Protein AF-A0A732X7U6-F1 (afdb_monomer)

Sequence (56 aa):
MRIELVISRTKQLPEGAVPALEKELITRLQNQYENCNLTIRRGSQDGLSIVGAADG

Mean predicted aligned error: 3.33 Å

InterPro domains:
  IPR010391 DNA damage-inducible protein DinI-like [PF06183] (14-55)
  IPR010391 DNA damage-inducible protein DinI-like [PTHR36572] (1-55)
  IP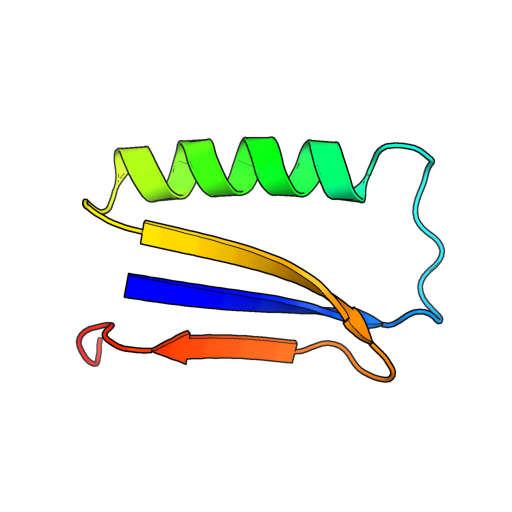R036687 DinI-like superfamily [G3DSA:3.30.910.10] (1-56)
  IPR036687 DinI-like superfamily [SSF54857] (1-55)

Nearest PDB structures (foldseek):
  7ywa-assembly1_A  TM=9.272E-01  e=3.508E-05  Escherichia coli
  3j9m-assembly1_k  TM=5.351E-01  e=8.962E-01  Homo sapiens
  9bwt-assembly1_B  TM=8.046E-01  e=6.113E+00  Homo sapiens
  9g6k-assembly1_UE  TM=4.050E-01  e=4.339E+00  Toxoplasma gondii
  8bhd-assembly3_A  TM=2.807E-01  e=3.783E+00  Plasmodium berghei ANKA

Structure (mmCIF, N/CA/C/O backbone):
data_AF-A0A732X7U6-F1
#
_entry.id   AF-A0A732X7U6-F1
#
loop_
_atom_site.group_PDB
_atom_site.id
_atom_site.type_symbol
_atom_site.label_atom_id
_atom_site.label_alt_id
_atom_site.label_comp_id
_atom_site.label_asym_id
_atom_site.label_entity_id
_atom_site.label_seq_id
_atom_site.pdbx_PDB_ins_code
_atom_site.Cartn_x
_atom_site.Cartn_y
_atom_site.Cartn_z
_atom_site.occupancy
_atom_site.B_iso_or_equiv
_atom_site.auth_seq_id
_atom_site.auth_comp_id
_atom_site.auth_asym_id
_atom_site.auth_atom_id
_atom_site.pdbx_PDB_model_num
ATOM 1 N N . MET A 1 1 ? -7.832 -1.405 10.680 1.00 91.81 1 MET A N 1
ATOM 2 C CA . MET A 1 1 ? -7.874 -2.070 9.354 1.00 91.81 1 MET A CA 1
ATOM 3 C C . MET A 1 1 ? -6.475 -2.093 8.747 1.00 91.81 1 MET A C 1
ATOM 5 O O . MET A 1 1 ? -5.787 -1.078 8.820 1.00 91.81 1 MET A O 1
ATOM 9 N N . ARG A 1 2 ? -6.025 -3.222 8.187 1.00 93.88 2 ARG A N 1
ATOM 10 C CA . ARG A 1 2 ? -4.720 -3.320 7.503 1.00 93.88 2 ARG A CA 1
ATOM 11 C C . ARG A 1 2 ? -4.935 -3.327 5.997 1.00 93.88 2 ARG A C 1
ATOM 13 O O . ARG A 1 2 ? -5.747 -4.106 5.511 1.00 93.88 2 ARG A O 1
ATOM 20 N N . ILE A 1 3 ? -4.203 -2.480 5.285 1.00 95.88 3 ILE A N 1
ATOM 21 C CA . ILE A 1 3 ? -4.302 -2.296 3.840 1.00 95.88 3 ILE A CA 1
ATOM 22 C C . ILE A 1 3 ? -2.915 -2.493 3.241 1.00 95.88 3 ILE A C 1
ATOM 24 O O . ILE A 1 3 ? -1.964 -1.799 3.600 1.00 95.88 3 ILE A O 1
ATOM 28 N N . GLU A 1 4 ? -2.806 -3.420 2.300 1.00 97.19 4 GLU A N 1
ATOM 29 C CA . GLU A 1 4 ? -1.592 -3.652 1.528 1.00 97.19 4 GLU A CA 1
ATOM 30 C C . GLU A 1 4 ? -1.850 -3.351 0.056 1.00 97.19 4 GLU A C 1
ATOM 32 O O . GLU A 1 4 ? -2.690 -3.986 -0.586 1.00 97.19 4 GLU A O 1
ATOM 37 N N . LEU A 1 5 ? -1.091 -2.399 -0.480 1.00 98.06 5 LEU A N 1
ATOM 38 C CA . LEU A 1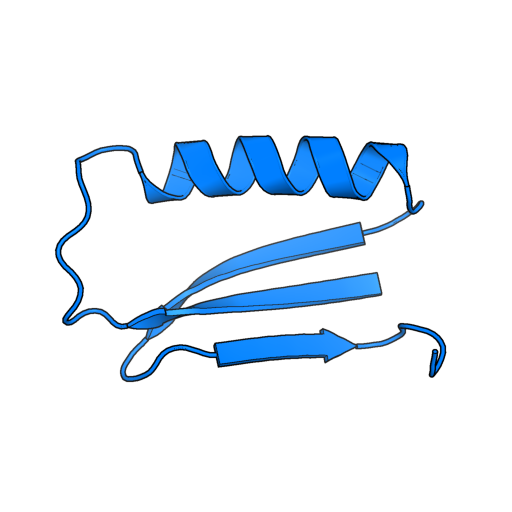 5 ? -1.077 -2.053 -1.892 1.00 98.06 5 LEU A CA 1
ATOM 39 C C . LEU A 1 5 ? 0.244 -2.509 -2.512 1.00 98.06 5 LEU A C 1
ATOM 41 O O . LEU A 1 5 ? 1.335 -2.106 -2.097 1.00 98.06 5 LEU A O 1
ATOM 45 N N . VAL A 1 6 ? 0.149 -3.334 -3.546 1.00 98.31 6 VAL A N 1
ATOM 46 C CA . VAL A 1 6 ? 1.289 -3.752 -4.356 1.00 98.31 6 VAL A CA 1
ATOM 47 C C . VAL A 1 6 ? 1.185 -3.070 -5.707 1.00 98.31 6 VAL A C 1
ATOM 49 O O . VAL A 1 6 ? 0.175 -3.193 -6.393 1.00 98.31 6 VAL A O 1
ATOM 52 N N . ILE A 1 7 ? 2.243 -2.365 -6.097 1.00 98.19 7 ILE A N 1
ATOM 53 C CA . ILE A 1 7 ? 2.372 -1.785 -7.434 1.00 98.19 7 ILE A CA 1
ATOM 54 C C . ILE A 1 7 ? 3.390 -2.617 -8.201 1.00 98.19 7 ILE A C 1
ATOM 56 O O . ILE A 1 7 ? 4.510 -2.834 -7.721 1.00 98.19 7 ILE A O 1
ATOM 60 N N . SER A 1 8 ? 3.024 -3.078 -9.395 1.00 98.06 8 SER A N 1
ATOM 61 C CA . SER A 1 8 ? 3.944 -3.846 -10.226 1.00 98.06 8 SER A CA 1
ATOM 62 C C . SER A 1 8 ? 5.211 -3.042 -10.535 1.00 98.06 8 SER A C 1
ATOM 64 O O . SER A 1 8 ? 5.167 -1.858 -10.881 1.00 98.06 8 SER A O 1
ATOM 66 N N . ARG A 1 9 ? 6.365 -3.707 -10.434 1.00 96.75 9 ARG A N 1
ATOM 67 C CA . ARG A 1 9 ? 7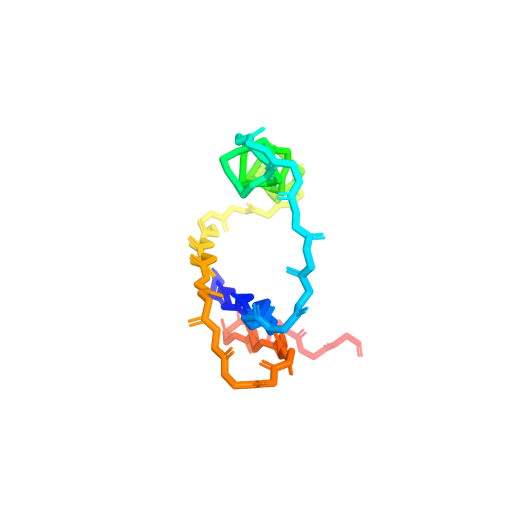.681 -3.144 -10.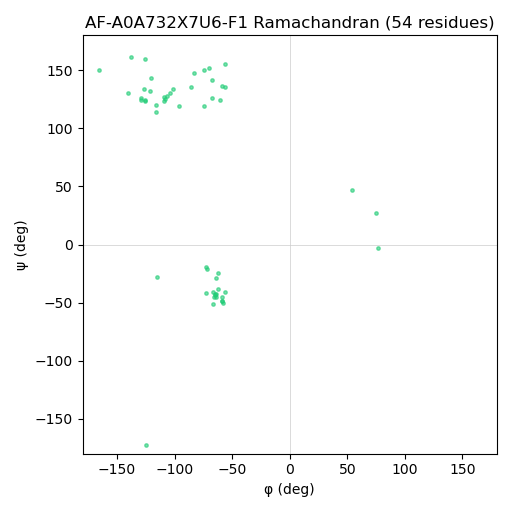761 1.00 96.75 9 ARG A CA 1
ATOM 68 C C . ARG A 1 9 ? 7.801 -2.740 -12.228 1.00 96.75 9 ARG A C 1
ATOM 70 O O . ARG A 1 9 ? 8.602 -1.857 -12.509 1.00 96.75 9 ARG A O 1
ATOM 77 N N . THR A 1 10 ? 7.011 -3.338 -13.122 1.00 97.19 10 THR A N 1
ATOM 78 C CA . THR A 1 10 ? 7.033 -3.041 -14.564 1.00 97.19 10 THR A CA 1
ATOM 79 C C . THR A 1 10 ? 6.427 -1.678 -14.897 1.00 97.19 10 THR A C 1
ATOM 81 O O . THR A 1 10 ? 6.741 -1.109 -15.939 1.00 97.19 10 THR A O 1
ATOM 84 N N . LYS A 1 11 ? 5.597 -1.115 -14.009 1.00 96.62 11 LYS A N 1
ATOM 85 C CA . LYS A 1 11 ? 5.026 0.221 -14.192 1.00 96.62 11 LYS A CA 1
ATOM 86 C C . LYS A 1 11 ? 6.077 1.285 -13.927 1.00 96.62 11 LYS A C 1
ATOM 88 O O . LYS A 1 11 ? 6.568 1.401 -12.800 1.00 96.62 11 LYS A O 1
ATOM 93 N N . GLN A 1 12 ? 6.372 2.095 -14.936 1.00 96.75 12 GLN A N 1
ATOM 94 C CA . GLN A 1 12 ? 7.185 3.287 -14.744 1.00 96.75 12 GLN A CA 1
ATOM 95 C C . GLN A 1 12 ? 6.407 4.295 -13.902 1.00 96.75 12 GLN A C 1
ATOM 97 O O . GLN A 1 12 ? 5.266 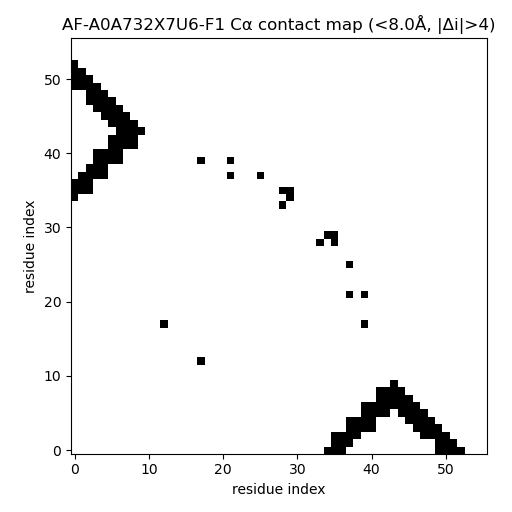4.628 -14.214 1.00 96.75 12 GLN A O 1
ATOM 102 N N . LEU A 1 13 ? 7.023 4.740 -12.812 1.00 96.38 13 LEU A N 1
ATOM 103 C CA . LEU A 1 13 ? 6.494 5.797 -11.970 1.00 96.38 13 LEU A CA 1
ATOM 104 C C . LEU A 1 13 ? 7.498 6.946 -11.930 1.00 96.38 13 LEU A C 1
ATOM 106 O O . LEU A 1 13 ? 8.701 6.676 -11.883 1.00 96.38 13 LEU A O 1
ATOM 110 N N . PRO A 1 14 ? 7.020 8.199 -11.899 1.00 97.12 14 PRO A N 1
ATOM 111 C CA . PRO A 1 14 ? 7.871 9.336 -11.600 1.00 97.12 14 PRO A CA 1
ATOM 112 C C . PRO A 1 14 ? 8.583 9.170 -10.257 1.00 97.12 14 PRO A C 1
ATOM 114 O O . PRO A 1 14 ? 8.091 8.496 -9.341 1.00 97.12 14 PRO A O 1
ATOM 117 N N . GLU A 1 15 ? 9.722 9.840 -10.123 1.00 95.81 15 GLU A N 1
ATOM 118 C CA . GLU A 1 15 ? 10.390 9.972 -8.836 1.00 95.81 15 GLU A CA 1
ATOM 119 C C . GLU A 1 15 ? 9.432 10.592 -7.807 1.00 95.81 15 GLU A C 1
ATOM 121 O O . GLU A 1 15 ? 8.665 11.506 -8.108 1.00 95.81 15 GLU A O 1
ATOM 126 N N . GLY A 1 16 ? 9.408 10.034 -6.596 1.00 95.81 16 GLY A N 1
ATOM 127 C CA . GLY A 1 16 ? 8.521 10.500 -5.527 1.00 95.81 16 GLY A CA 1
ATOM 128 C C . GLY A 1 16 ? 7.048 10.087 -5.651 1.00 95.81 16 GLY A C 1
ATOM 129 O O . GLY A 1 16 ? 6.286 10.333 -4.718 1.00 95.81 16 GLY A O 1
ATOM 130 N N . ALA A 1 17 ? 6.629 9.398 -6.720 1.00 96.75 17 ALA A N 1
ATOM 131 C CA . ALA A 1 17 ? 5.226 9.003 -6.891 1.00 96.75 17 ALA A CA 1
ATOM 132 C C . ALA A 1 17 ? 4.713 8.056 -5.791 1.00 96.75 17 ALA A C 1
ATOM 134 O O . ALA A 1 17 ? 3.577 8.193 -5.349 1.00 96.75 17 ALA A O 1
ATOM 135 N N . VAL A 1 18 ? 5.539 7.107 -5.326 1.00 96.31 18 VAL A N 1
ATOM 136 C CA . VAL A 1 18 ? 5.156 6.185 -4.239 1.00 96.31 18 VAL A CA 1
ATOM 137 C C . VAL A 1 18 ? 4.970 6.933 -2.907 1.00 96.31 18 VAL A C 1
ATOM 139 O O . VAL A 1 18 ? 3.886 6.812 -2.341 1.00 96.31 18 VAL A O 1
ATOM 142 N N . PRO A 1 19 ? 5.930 7.759 -2.439 1.00 96.31 19 PRO A N 1
ATOM 143 C CA . PRO A 1 19 ? 5.723 8.612 -1.265 1.00 96.31 19 PRO A CA 1
ATOM 144 C C . PRO A 1 19 ? 4.518 9.557 -1.375 1.00 96.31 19 PRO A C 1
ATOM 146 O O . PRO A 1 19 ? 3.776 9.732 -0.409 1.00 96.31 19 PRO A O 1
ATOM 149 N N . ALA A 1 20 ? 4.296 10.165 -2.546 1.00 97.62 20 ALA A N 1
ATOM 150 C CA . ALA A 1 20 ? 3.157 11.058 -2.763 1.00 97.62 20 ALA A CA 1
ATOM 151 C C . ALA A 1 20 ? 1.820 10.310 -2.641 1.00 97.62 20 ALA A C 1
ATOM 153 O O . ALA A 1 20 ? 0.890 10.799 -1.999 1.00 97.62 20 ALA A O 1
ATOM 154 N N . LEU A 1 21 ? 1.748 9.105 -3.211 1.00 97.12 21 LEU A N 1
ATOM 155 C CA . LEU A 1 21 ? 0.581 8.236 -3.110 1.00 97.12 21 LEU A CA 1
ATOM 156 C C . LEU A 1 21 ? 0.330 7.781 -1.668 1.00 97.12 21 LEU A C 1
ATOM 158 O O . LEU A 1 21 ? -0.812 7.793 -1.218 1.00 97.12 21 LEU A O 1
ATOM 162 N N . GLU A 1 22 ? 1.382 7.402 -0.943 1.00 96.25 22 GLU A N 1
ATOM 163 C CA . GLU A 1 22 ? 1.286 7.004 0.464 1.00 96.25 22 GLU A CA 1
ATOM 164 C C . GLU A 1 22 ? 0.701 8.125 1.324 1.00 96.25 22 GLU A C 1
ATOM 166 O O . GLU A 1 22 ? -0.267 7.897 2.051 1.00 96.25 22 GLU A O 1
ATOM 171 N N . LYS A 1 23 ? 1.221 9.350 1.177 1.00 96.56 23 LYS A N 1
ATOM 172 C CA . LYS A 1 23 ? 0.723 10.525 1.899 1.00 96.56 23 LYS A CA 1
ATOM 173 C C . LYS A 1 23 ? -0.763 10.768 1.633 1.00 96.56 23 LYS A C 1
ATOM 175 O O . LYS A 1 23 ? -1.532 10.918 2.579 1.00 96.56 23 LYS A O 1
ATOM 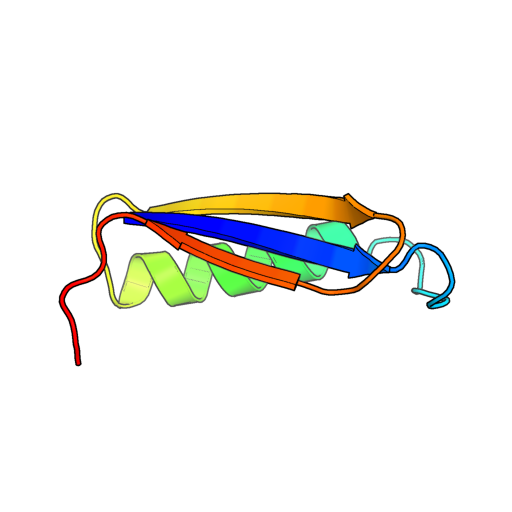180 N N . GLU A 1 24 ? -1.165 10.781 0.365 1.00 97.19 24 GLU A N 1
ATOM 181 C CA . GLU A 1 24 ? -2.554 11.046 -0.020 1.00 97.19 24 GLU A CA 1
ATOM 182 C C . GLU A 1 24 ? -3.512 9.966 0.505 1.00 97.19 24 GLU A C 1
ATOM 184 O O . GLU A 1 24 ? -4.570 10.277 1.057 1.00 97.19 24 GLU A O 1
ATOM 189 N N . LEU A 1 25 ? -3.141 8.689 0.371 1.00 96.75 25 LEU A N 1
ATOM 190 C CA . LEU A 1 25 ? -3.975 7.581 0.835 1.00 96.75 25 LEU A CA 1
ATOM 191 C C . LEU A 1 25 ? -4.103 7.564 2.359 1.00 96.75 25 LEU A C 1
ATOM 193 O O . LEU A 1 25 ? -5.209 7.360 2.855 1.00 96.75 25 LEU A O 1
ATOM 197 N N . ILE A 1 26 ? -3.022 7.827 3.103 1.00 94.94 26 ILE A N 1
ATOM 198 C CA . ILE A 1 26 ? -3.077 7.933 4.569 1.00 94.94 26 ILE A CA 1
ATOM 199 C C . ILE A 1 26 ? -4.044 9.040 4.988 1.00 94.94 26 ILE A C 1
ATOM 201 O O . ILE A 1 26 ? -4.919 8.784 5.813 1.00 94.94 26 ILE A O 1
ATOM 205 N N . THR A 1 27 ? -3.942 10.236 4.396 1.00 95.44 27 THR A N 1
ATOM 206 C CA . THR A 1 27 ? -4.840 11.354 4.725 1.00 95.44 27 THR A CA 1
ATOM 207 C C . THR A 1 27 ? -6.304 10.995 4.471 1.00 95.44 27 THR A C 1
ATOM 209 O O . THR A 1 27 ? -7.155 11.231 5.327 1.00 95.44 27 THR A O 1
ATOM 212 N N . ARG A 1 28 ? -6.620 10.371 3.330 1.00 96.06 28 ARG A N 1
ATOM 213 C CA . ARG A 1 28 ? -8.000 9.957 3.021 1.00 96.06 28 ARG A CA 1
ATOM 214 C C . ARG A 1 28 ? -8.521 8.882 3.968 1.00 96.06 28 ARG A C 1
ATOM 216 O O . ARG A 1 28 ? -9.663 8.974 4.407 1.00 96.06 28 ARG A O 1
ATOM 223 N N . LEU A 1 29 ? -7.693 7.887 4.280 1.00 94.38 29 LEU A N 1
ATOM 224 C CA . LEU A 1 29 ? -8.067 6.787 5.168 1.00 94.38 29 LEU A CA 1
ATOM 225 C C . LEU A 1 29 ? -8.308 7.280 6.591 1.00 94.38 29 LEU A C 1
ATOM 227 O O . LEU A 1 29 ? -9.325 6.933 7.176 1.00 94.38 29 LEU A O 1
ATOM 231 N N . GLN A 1 30 ? -7.424 8.127 7.117 1.00 91.06 30 GLN A N 1
ATOM 232 C CA . GLN A 1 30 ? -7.560 8.693 8.462 1.00 91.06 30 GLN A CA 1
ATOM 233 C C . GLN A 1 30 ? -8.798 9.585 8.607 1.00 91.06 30 GLN A C 1
ATOM 235 O O . GLN A 1 30 ? -9.366 9.657 9.691 1.00 91.06 30 GLN A O 1
ATOM 240 N N . ASN A 1 31 ? -9.248 10.226 7.525 1.00 94.00 31 ASN A N 1
ATOM 241 C CA . ASN A 1 31 ? -10.470 11.033 7.536 1.00 94.00 31 ASN A CA 1
ATOM 242 C C . ASN A 1 31 ? -11.762 10.198 7.591 1.00 94.00 31 ASN A C 1
ATOM 244 O O . ASN A 1 31 ? -12.812 10.747 7.911 1.00 94.00 31 ASN A O 1
ATOM 248 N N . GLN A 1 32 ? -11.718 8.910 7.233 1.00 91.62 32 GLN A N 1
ATOM 249 C CA . GLN A 1 32 ? -12.908 8.048 7.140 1.00 91.62 32 GLN A CA 1
ATOM 250 C C . GLN A 1 32 ? -12.909 6.903 8.154 1.00 91.62 32 GLN A C 1
ATOM 252 O O . GLN A 1 32 ? -13.972 6.424 8.542 1.00 91.62 32 GLN A O 1
ATOM 257 N N . TYR A 1 33 ? -11.729 6.453 8.570 1.00 90.75 33 TYR A N 1
ATOM 258 C CA . TYR A 1 33 ? -11.553 5.243 9.354 1.00 90.75 33 TYR A CA 1
ATOM 259 C C . TYR A 1 33 ? -10.477 5.445 10.418 1.00 90.75 33 TYR A C 1
ATOM 261 O O . TYR A 1 33 ? -9.343 5.835 10.130 1.00 90.75 33 TYR A O 1
ATOM 269 N N . GLU A 1 34 ? -10.799 5.080 11.653 1.00 88.00 34 GLU A N 1
ATOM 270 C CA . GLU A 1 34 ? -9.818 5.040 12.731 1.00 88.00 34 GLU A CA 1
ATOM 271 C C . GLU A 1 34 ? -8.880 3.829 12.582 1.00 88.00 34 GLU A C 1
ATOM 273 O O . GLU A 1 34 ? -9.255 2.769 12.070 1.00 88.00 34 GLU A O 1
ATOM 278 N N . ASN A 1 35 ? -7.640 3.969 13.060 1.00 87.12 35 ASN A N 1
ATOM 279 C CA . ASN A 1 35 ? -6.675 2.870 13.187 1.00 87.12 35 ASN A CA 1
ATOM 280 C C . ASN A 1 35 ? -6.427 2.080 11.879 1.00 87.12 35 ASN A C 1
ATOM 282 O O . ASN A 1 35 ? -6.420 0.840 11.852 1.00 87.12 35 ASN A O 1
ATOM 286 N N . CYS A 1 36 ? -6.213 2.800 10.774 1.00 91.19 36 CYS A N 1
ATOM 287 C CA . CYS A 1 36 ? -5.761 2.222 9.509 1.00 91.19 36 CYS A CA 1
ATOM 288 C C . CYS A 1 36 ? -4.236 2.107 9.440 1.00 91.19 36 CYS A C 1
ATOM 290 O O . CYS A 1 36 ? -3.515 3.052 9.753 1.00 91.19 36 CYS A O 1
ATOM 292 N N . ASN A 1 37 ? -3.749 0.963 8.967 1.00 92.69 37 ASN A N 1
ATOM 293 C CA . ASN A 1 37 ? -2.345 0.747 8.639 1.00 92.69 37 ASN A CA 1
ATOM 294 C C . ASN A 1 37 ? -2.227 0.482 7.135 1.00 92.69 37 ASN A C 1
ATOM 296 O O . ASN A 1 37 ? -2.748 -0.523 6.654 1.00 92.69 37 ASN A O 1
ATOM 300 N N . LEU A 1 38 ? -1.577 1.394 6.410 1.00 96.00 38 LEU A N 1
ATOM 301 C CA . 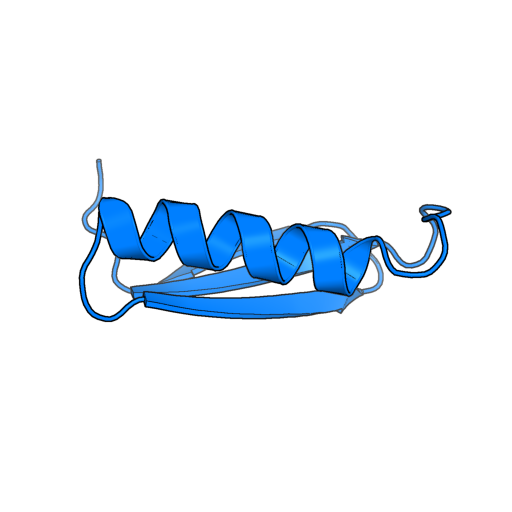LEU A 1 38 ? -1.309 1.272 4.980 1.00 96.00 38 LEU A CA 1
ATOM 302 C C . LEU A 1 38 ? 0.140 0.835 4.763 1.00 96.00 38 LEU A C 1
ATOM 304 O O . LEU A 1 38 ? 1.055 1.400 5.351 1.00 96.00 38 LEU A O 1
ATOM 308 N N . THR A 1 39 ? 0.351 -0.141 3.885 1.00 96.62 39 THR A N 1
ATOM 309 C CA . THR A 1 39 ? 1.674 -0.506 3.367 1.00 96.62 39 THR A CA 1
ATOM 310 C C . THR A 1 39 ? 1.643 -0.473 1.846 1.00 96.62 39 THR A C 1
ATOM 312 O O . THR A 1 39 ? 0.839 -1.175 1.231 1.00 96.62 39 THR A O 1
ATOM 315 N N . ILE A 1 40 ? 2.543 0.298 1.230 1.00 97.31 40 ILE A N 1
ATOM 316 C CA . ILE A 1 40 ? 2.739 0.307 -0.224 1.00 97.31 40 ILE A CA 1
ATOM 317 C C . ILE A 1 40 ? 4.080 -0.347 -0.555 1.00 97.31 40 ILE A C 1
ATOM 319 O O . ILE A 1 40 ? 5.122 0.048 -0.036 1.00 97.31 40 ILE A O 1
ATOM 323 N N . ARG A 1 41 ? 4.081 -1.343 -1.447 1.00 96.06 41 ARG A N 1
ATOM 324 C CA . ARG A 1 41 ? 5.316 -2.010 -1.894 1.00 96.06 41 ARG A CA 1
ATOM 325 C C . ARG A 1 41 ? 5.342 -2.277 -3.393 1.00 96.06 41 ARG A C 1
ATOM 327 O O . ARG A 1 41 ? 4.316 -2.323 -4.064 1.00 96.06 41 ARG A O 1
ATOM 334 N N . ARG A 1 42 ? 6.544 -2.509 -3.923 1.00 96.56 42 ARG A N 1
ATOM 335 C CA . ARG A 1 42 ? 6.772 -2.850 -5.335 1.00 96.56 42 ARG A CA 1
ATOM 336 C C . ARG A 1 42 ? 6.878 -4.367 -5.524 1.00 96.56 42 ARG A C 1
ATOM 338 O O . ARG A 1 42 ? 7.804 -4.984 -4.986 1.00 96.56 42 ARG A O 1
ATOM 345 N N . GLY A 1 43 ? 5.981 -4.962 -6.312 1.00 96.88 43 GLY A N 1
ATOM 346 C CA . GLY A 1 43 ? 5.884 -6.417 -6.532 1.00 96.88 43 GLY A CA 1
ATOM 347 C C . GLY A 1 43 ? 5.943 -6.846 -8.001 1.00 96.88 43 GLY A C 1
ATOM 348 O O . GLY A 1 43 ? 6.222 -6.035 -8.880 1.00 96.88 43 GLY A O 1
ATOM 349 N N . SER A 1 44 ? 5.713 -8.132 -8.276 1.00 96.81 44 SER A N 1
ATOM 350 C CA . SER A 1 44 ? 5.632 -8.666 -9.648 1.00 96.81 44 SER A CA 1
ATOM 351 C C . SER A 1 44 ? 4.340 -8.240 -10.352 1.00 96.81 44 SER A C 1
ATOM 353 O O . SER A 1 44 ? 4.366 -7.829 -11.510 1.00 96.81 44 SER A O 1
ATOM 355 N N . GLN A 1 45 ? 3.224 -8.276 -9.631 1.00 97.31 45 GLN A N 1
ATOM 356 C CA . GLN A 1 45 ? 1.896 -7.894 -10.102 1.00 97.31 45 GLN A CA 1
ATOM 357 C C . GLN A 1 45 ? 1.290 -6.846 -9.174 1.00 97.31 45 GLN A C 1
ATOM 359 O O . GLN A 1 45 ? 1.730 -6.688 -8.032 1.00 97.31 45 GLN A O 1
ATOM 364 N N . ASP A 1 46 ? 0.310 -6.110 -9.687 1.00 98.06 46 ASP A N 1
ATOM 365 C CA . ASP A 1 46 ? -0.488 -5.234 -8.842 1.00 98.06 46 ASP A CA 1
ATOM 366 C C . ASP A 1 46 ? -1.385 -6.051 -7.918 1.00 98.06 46 ASP A C 1
ATOM 368 O O . ASP A 1 46 ? -1.799 -7.160 -8.256 1.00 98.06 46 ASP A O 1
ATOM 372 N N . GLY A 1 47 ? -1.709 -5.489 -6.761 1.00 97.88 47 GLY A N 1
ATOM 373 C CA . GLY A 1 47 ? -2.615 -6.130 -5.821 1.00 97.88 47 GLY A CA 1
ATOM 374 C C . GLY A 1 47 ? -3.097 -5.171 -4.750 1.00 97.88 47 GLY A C 1
ATOM 375 O O . GLY A 1 47 ? -2.385 -4.243 -4.369 1.00 97.88 47 GLY A O 1
ATOM 376 N N . LEU A 1 48 ? -4.304 -5.426 -4.258 1.00 97.19 48 LEU A N 1
ATOM 377 C CA . LEU A 1 48 ? -4.888 -4.760 -3.105 1.00 97.19 48 LEU A CA 1
ATOM 378 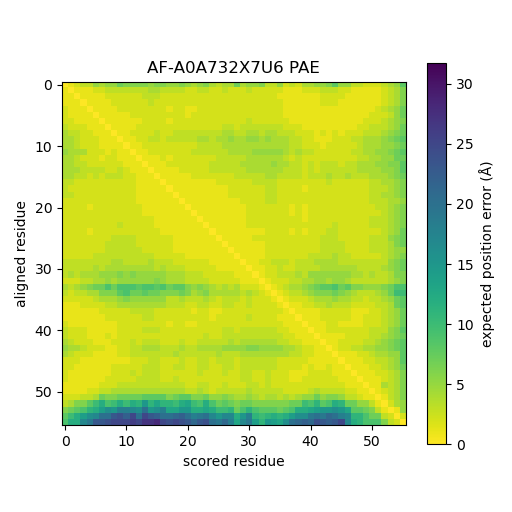C C . LEU A 1 48 ? -5.400 -5.841 -2.155 1.00 97.19 48 LEU A C 1
ATOM 380 O O . LEU A 1 48 ? -6.185 -6.694 -2.562 1.00 97.19 48 LEU A O 1
ATOM 384 N N . SER A 1 49 ? -4.940 -5.809 -0.909 1.00 95.38 49 SER A N 1
ATOM 385 C CA . SER A 1 49 ? -5.419 -6.688 0.156 1.00 95.38 49 SER A CA 1
ATOM 386 C C . SER A 1 49 ? -5.846 -5.846 1.345 1.00 95.38 49 SER A C 1
ATOM 388 O O . SER A 1 49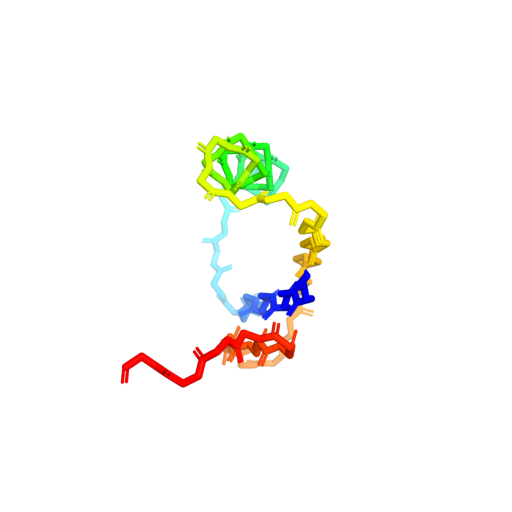 ? -5.135 -4.922 1.745 1.00 95.38 49 SER A O 1
ATOM 390 N N . ILE A 1 50 ? -7.016 -6.153 1.896 1.00 94.50 50 ILE A N 1
ATOM 391 C CA . ILE A 1 50 ? -7.584 -5.455 3.043 1.00 94.50 50 ILE A CA 1
ATOM 392 C C . ILE A 1 50 ? -7.985 -6.509 4.068 1.00 94.50 50 ILE A C 1
ATOM 394 O O . ILE A 1 50 ? -8.716 -7.443 3.753 1.00 94.50 50 ILE A O 1
ATOM 398 N N . VAL A 1 51 ? -7.492 -6.362 5.296 1.00 93.12 51 VAL A N 1
ATOM 399 C CA . VAL A 1 51 ? -7.768 -7.280 6.406 1.00 93.12 51 VAL A CA 1
ATOM 400 C C . VAL A 1 51 ? -8.416 -6.512 7.553 1.00 93.12 51 VAL A C 1
ATOM 402 O O . VAL A 1 51 ? -7.928 -5.455 7.974 1.00 93.12 51 VAL A O 1
ATOM 405 N N . GLY A 1 52 ? -9.511 -7.067 8.077 1.00 88.31 52 GLY A N 1
ATOM 406 C CA . GLY A 1 52 ? -10.282 -6.468 9.167 1.00 88.31 52 GLY A CA 1
ATOM 407 C C . GLY A 1 52 ? -11.138 -5.276 8.735 1.00 88.31 52 GLY A C 1
ATOM 408 O O . GLY A 1 52 ? -11.368 -4.383 9.547 1.00 88.31 52 GLY A O 1
ATOM 409 N N . ALA A 1 53 ? -11.550 -5.233 7.465 1.00 82.94 53 ALA A N 1
ATOM 410 C CA . ALA A 1 53 ? -12.697 -4.437 7.035 1.00 82.94 53 ALA A CA 1
ATOM 411 C C . ALA A 1 53 ? -13.981 -5.232 7.305 1.00 82.94 53 ALA A C 1
ATOM 413 O O . ALA A 1 53 ? -13.957 -6.460 7.229 1.00 82.94 53 ALA A O 1
ATOM 414 N N . ALA A 1 54 ? -15.079 -4.548 7.628 1.00 78.44 54 ALA A N 1
ATOM 415 C CA . ALA A 1 54 ? -16.394 -5.177 7.574 1.00 78.44 54 ALA A CA 1
ATOM 416 C C . ALA A 1 54 ? -16.734 -5.482 6.108 1.00 78.44 54 ALA A C 1
ATOM 418 O O . ALA A 1 54 ? -16.404 -4.676 5.233 1.00 78.44 54 ALA A O 1
ATOM 419 N N . ASP A 1 55 ? -17.373 -6.623 5.851 1.00 72.19 55 ASP A N 1
ATOM 420 C CA . ASP A 1 55 ? -17.954 -6.897 4.537 1.00 72.19 55 ASP A CA 1
ATOM 421 C C . ASP A 1 55 ? -19.005 -5.812 4.251 1.00 72.19 55 ASP A C 1
ATOM 423 O O . ASP A 1 55 ? -19.862 -5.537 5.095 1.00 72.19 55 ASP A O 1
ATOM 427 N N . GLY A 1 56 ? -18.847 -5.129 3.114 1.00 55.78 56 GLY A N 1
ATOM 428 C CA . GLY A 1 56 ? -19.704 -4.020 2.682 1.00 55.78 56 GLY A CA 1
ATOM 429 C C . GLY A 1 56 ? -21.044 -4.471 2.126 1.00 55.78 56 GLY A C 1
ATOM 430 O O . GLY A 1 56 ? -21.095 -5.571 1.531 1.00 55.78 56 GLY A O 1
#

Solvent-accessible surface area (backbone atoms only — not comparable to full-atom values): 3425 Å² total; per-residue (Å²): 60,41,38,40,40,30,43,29,64,84,60,89,68,63,89,63,46,67,64,52,50,52,55,54,51,49,55,56,43,62,74,77,38,78,74,66,46,80,45,81,48,78,36,88,53,66,48,78,48,75,47,79,66,79,89,128

Organism: Salmonella typhimurium (NCBI:txid90371)

Radius of gyration: 12.16 Å; Cα contacts (8 Å, |Δi|>4): 72; chains: 1; bounding box: 30×20×28 Å

Secondary structure (DSSP, 8-state):
-EEEEEEETTS---TTHHHHHHHHHHHHHHHH-SS-EEEEEEESS-EEEEESPPP-

Foldseek 3Di:
DEKEWEDEPPDDDDPCRQVVVVVVVVVVCVVPDPPYDYDYYYDNHTDMDDPPDDDD

pLDDT: mean 93.74, std 7.03, range [55.78, 98.31]